Protein AF-A0A0B8T1K9-F1 (afdb_monomer)

Solvent-accessible surface area (backbone atoms only — not comparable to full-atom values): 2839 Å² total; per-residue (Å²): 112,47,81,43,85,49,100,72,27,31,42,37,39,41,70,46,75,57,97,89,40,80,45,77,48,77,49,78,41,70,86,54,56,71,67,63,54,53,50,58,60,60,74,77,110

Mean predicted aligned error: 4.68 Å

Sequence (45 aa):
MIYKLVPHGIEVIFINIVDGVEVIYEDFFDHQDISSIQSQFLKYN

Structure (mmCIF, N/CA/C/O backbone):
data_AF-A0A0B8T1K9-F1
#
_entry.id   AF-A0A0B8T1K9-F1
#
loop_
_atom_site.group_PDB
_atom_site.id
_atom_site.type_symbol
_atom_site.label_atom_id
_atom_site.label_alt_id
_atom_site.label_comp_id
_atom_site.label_asym_id
_atom_site.label_entity_id
_atom_site.label_seq_id
_atom_site.pdbx_PDB_ins_code
_atom_site.Cartn_x
_atom_site.Cartn_y
_atom_site.Cartn_z
_atom_site.occupancy
_atom_site.B_iso_or_equiv
_atom_site.auth_seq_id
_atom_site.auth_comp_id
_atom_site.auth_asym_id
_atom_site.auth_atom_id
_atom_site.pdbx_PDB_model_num
ATOM 1 N N . MET A 1 1 ? 4.842 -2.114 -1.563 1.00 86.81 1 MET A N 1
ATOM 2 C CA . MET A 1 1 ? 3.896 -1.112 -1.037 1.00 86.81 1 MET A CA 1
ATOM 3 C C . MET A 1 1 ? 4.663 -0.153 -0.148 1.00 86.81 1 MET A C 1
ATOM 5 O O . MET A 1 1 ? 5.435 -0.612 0.688 1.00 86.81 1 MET A O 1
ATOM 9 N N . ILE A 1 2 ? 4.500 1.144 -0.377 1.00 90.31 2 ILE A N 1
ATOM 10 C CA . ILE A 1 2 ? 5.129 2.229 0.380 1.00 90.31 2 ILE A CA 1
ATOM 11 C C . ILE A 1 2 ? 4.005 3.005 1.069 1.00 90.31 2 ILE A C 1
ATOM 13 O O . ILE A 1 2 ? 2.974 3.251 0.450 1.00 90.31 2 ILE A O 1
ATOM 17 N N . TYR A 1 3 ? 4.207 3.373 2.334 1.00 90.88 3 TYR A N 1
ATOM 18 C CA . TYR A 1 3 ? 3.255 4.150 3.127 1.00 90.88 3 TYR A CA 1
ATOM 19 C C . TYR A 1 3 ? 3.845 5.507 3.469 1.00 90.88 3 TYR A C 1
ATOM 21 O O . TYR A 1 3 ? 4.988 5.587 3.931 1.00 90.88 3 TYR A O 1
ATOM 29 N N . LYS A 1 4 ? 3.050 6.559 3.310 1.00 90.88 4 LYS A N 1
ATOM 30 C CA . LYS A 1 4 ? 3.449 7.927 3.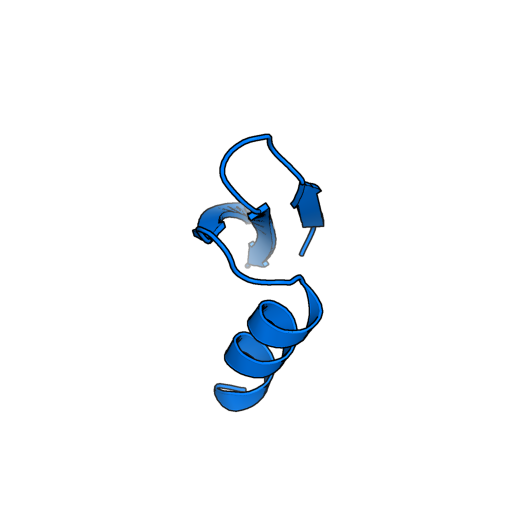619 1.00 90.88 4 LYS A CA 1
ATOM 31 C C . LYS A 1 4 ? 2.361 8.598 4.447 1.00 90.88 4 LYS A C 1
ATOM 33 O O . LYS A 1 4 ? 1.236 8.786 3.997 1.00 90.88 4 LYS A O 1
ATOM 38 N N . LEU A 1 5 ? 2.714 8.948 5.683 1.00 89.81 5 LEU A N 1
ATOM 39 C CA . LEU A 1 5 ? 1.857 9.737 6.564 1.00 89.81 5 LEU A CA 1
ATOM 40 C C . LEU A 1 5 ? 1.798 11.174 6.046 1.00 89.81 5 LEU A C 1
ATOM 42 O O . LEU A 1 5 ? 2.834 11.816 5.856 1.00 89.81 5 LEU A O 1
ATOM 46 N N . VAL A 1 6 ? 0.587 11.675 5.844 1.00 88.88 6 VAL A N 1
ATOM 47 C CA . VAL A 1 6 ? 0.314 13.053 5.428 1.00 88.88 6 VAL A CA 1
ATOM 48 C C . VAL A 1 6 ? -0.667 13.694 6.415 1.00 88.88 6 VAL A C 1
ATOM 50 O O . VAL A 1 6 ? -1.342 12.976 7.151 1.00 88.88 6 VAL A O 1
ATOM 53 N N . PRO A 1 7 ? -0.784 15.034 6.471 1.00 88.50 7 PRO A N 1
ATOM 54 C CA . PRO A 1 7 ? -1.619 15.703 7.475 1.00 88.50 7 PRO A CA 1
ATOM 55 C C . PRO A 1 7 ? -3.086 15.246 7.522 1.00 88.50 7 PRO A C 1
ATOM 57 O O . PRO A 1 7 ? -3.732 15.388 8.555 1.00 88.50 7 PRO A O 1
ATOM 60 N N . HIS A 1 8 ? -3.605 14.704 6.418 1.00 85.19 8 HIS A N 1
ATOM 61 C CA . HIS A 1 8 ? -4.998 14.280 6.289 1.00 85.19 8 HIS A CA 1
ATOM 62 C C . HIS A 1 8 ? -5.200 12.761 6.418 1.00 85.19 8 HIS A C 1
ATOM 64 O O . HIS A 1 8 ? -6.328 12.320 6.584 1.00 85.19 8 HIS A O 1
ATOM 70 N N . GLY A 1 9 ? -4.138 11.949 6.420 1.00 90.94 9 GLY A N 1
ATOM 71 C CA . GLY A 1 9 ? -4.280 10.493 6.403 1.00 90.94 9 GLY A CA 1
ATOM 72 C C . GLY A 1 9 ? -3.014 9.776 5.951 1.00 90.94 9 GLY A C 1
ATOM 73 O O . GLY A 1 9 ? -1.896 10.176 6.292 1.00 90.94 9 GLY A O 1
ATOM 74 N N . ILE A 1 10 ? -3.191 8.704 5.183 1.00 92.75 10 ILE A N 1
ATOM 75 C CA . ILE A 1 10 ? -2.101 7.856 4.698 1.00 92.75 10 ILE A CA 1
ATOM 76 C C . ILE A 1 10 ? -2.217 7.679 3.190 1.00 92.75 10 ILE A C 1
ATOM 78 O O . ILE A 1 10 ? -3.203 7.152 2.687 1.00 92.75 10 ILE A O 1
ATOM 82 N N . GLU A 1 11 ? -1.173 8.093 2.485 1.00 92.75 11 GLU A N 1
ATOM 83 C CA . GLU A 1 11 ? -0.969 7.833 1.061 1.00 92.75 11 GLU A CA 1
ATOM 84 C C . GLU A 1 11 ? -0.247 6.485 0.913 1.00 92.75 11 GLU A C 1
ATOM 86 O O . GLU A 1 11 ? 0.744 6.212 1.610 1.00 92.75 11 GLU A O 1
ATOM 91 N N . VAL A 1 12 ? -0.763 5.621 0.042 1.00 91.88 12 VAL A N 1
ATOM 92 C CA . VAL A 1 12 ? -0.264 4.261 -0.174 1.00 91.88 12 VAL A CA 1
ATOM 93 C C . VAL A 1 12 ? 0.091 4.090 -1.638 1.00 91.88 12 VAL A C 1
ATOM 95 O O . VAL A 1 12 ? -0.760 4.215 -2.512 1.00 91.88 12 VAL A O 1
ATOM 98 N N . ILE A 1 13 ? 1.351 3.749 -1.897 1.00 91.94 13 ILE A N 1
ATOM 99 C CA . ILE A 1 13 ? 1.864 3.542 -3.250 1.00 91.94 13 ILE A CA 1
ATOM 100 C C . ILE A 1 13 ? 2.157 2.054 -3.448 1.00 91.94 13 ILE A C 1
ATOM 102 O O . ILE A 1 13 ? 2.970 1.441 -2.740 1.00 91.94 13 ILE A O 1
ATOM 106 N N . PHE A 1 14 ? 1.508 1.464 -4.443 1.00 89.50 14 PHE A N 1
ATOM 107 C CA . PHE A 1 14 ? 1.745 0.113 -4.926 1.00 89.50 14 PHE A CA 1
ATOM 108 C C . PHE A 1 14 ? 2.584 0.182 -6.187 1.00 89.50 14 PHE A C 1
ATOM 110 O O . PHE A 1 14 ? 2.187 0.791 -7.170 1.00 89.50 14 PHE A O 1
ATOM 117 N N . ILE A 1 15 ? 3.732 -0.481 -6.156 1.00 90.44 15 ILE A N 1
ATOM 118 C CA . ILE A 1 15 ? 4.602 -0.630 -7.316 1.00 90.44 15 ILE A CA 1
ATOM 119 C C . ILE A 1 15 ? 4.622 -2.116 -7.626 1.00 90.44 15 ILE A C 1
ATOM 121 O O . ILE A 1 15 ? 4.983 -2.919 -6.758 1.00 90.44 15 ILE A O 1
ATOM 125 N N . ASN A 1 16 ? 4.192 -2.472 -8.830 1.00 88.69 16 ASN A N 1
ATOM 126 C CA . ASN A 1 16 ? 4.231 -3.836 -9.327 1.00 88.69 16 ASN A CA 1
ATOM 127 C C . ASN A 1 16 ? 4.947 -3.867 -10.677 1.00 88.69 16 ASN A C 1
ATOM 129 O O . ASN A 1 16 ? 4.799 -2.949 -11.477 1.00 88.69 16 ASN A O 1
ATOM 133 N N . ILE A 1 17 ? 5.714 -4.922 -10.933 1.00 89.69 17 ILE A N 1
ATOM 134 C CA . ILE A 1 17 ? 6.370 -5.127 -12.225 1.00 89.69 17 ILE A CA 1
ATOM 135 C C . ILE A 1 17 ? 5.699 -6.327 -12.881 1.00 89.69 17 ILE A C 1
ATOM 137 O O . ILE A 1 17 ? 5.828 -7.451 -12.397 1.00 89.69 17 ILE A O 1
ATOM 141 N N . VAL A 1 18 ? 4.985 -6.083 -13.978 1.00 89.25 18 VAL A N 1
ATOM 142 C CA . VAL A 1 18 ? 4.267 -7.109 -14.744 1.00 89.25 18 VAL A CA 1
ATOM 143 C C . VAL A 1 18 ? 4.832 -7.120 -16.158 1.00 89.25 18 VAL A C 1
ATOM 145 O O . VAL A 1 18 ? 4.814 -6.099 -16.837 1.00 89.25 18 VAL A O 1
ATOM 148 N N . ASP A 1 19 ? 5.399 -8.252 -16.580 1.00 89.94 19 ASP A N 1
ATOM 149 C CA . ASP A 1 19 ? 6.026 -8.434 -17.901 1.00 89.94 19 ASP A CA 1
ATOM 150 C C . ASP A 1 19 ? 7.075 -7.362 -18.265 1.00 89.94 19 ASP A C 1
ATOM 152 O O . ASP A 1 19 ? 7.212 -6.942 -19.412 1.00 89.94 19 ASP A O 1
ATOM 156 N N . GLY A 1 20 ? 7.836 -6.903 -17.267 1.00 90.75 20 GLY A N 1
ATOM 157 C CA . GLY A 1 20 ? 8.856 -5.863 -17.439 1.00 90.75 20 GLY A CA 1
ATOM 158 C C . GLY A 1 20 ? 8.302 -4.437 -17.520 1.00 90.75 20 GLY A C 1
ATOM 159 O O . GLY A 1 20 ? 9.079 -3.499 -17.688 1.00 90.75 20 GLY A O 1
ATOM 160 N N . VAL A 1 21 ? 6.988 -4.260 -17.365 1.00 89.19 21 VAL A N 1
ATOM 161 C CA . VAL A 1 21 ? 6.333 -2.956 -17.249 1.00 89.19 21 VAL A CA 1
ATOM 162 C C . VAL A 1 21 ? 6.115 -2.633 -15.777 1.00 89.19 21 VAL A C 1
ATOM 164 O O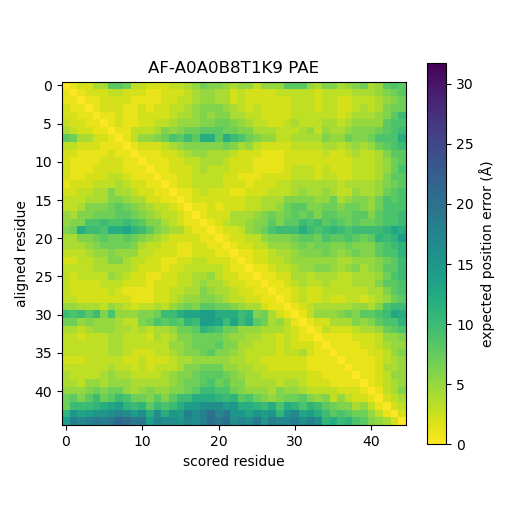 . VAL A 1 21 ? 5.546 -3.428 -15.029 1.00 89.19 21 VAL A O 1
ATOM 167 N N . GLU A 1 22 ? 6.561 -1.450 -15.362 1.00 93.50 22 GLU A N 1
ATOM 168 C CA . GLU A 1 22 ? 6.257 -0.910 -14.041 1.00 93.50 22 GLU A CA 1
ATOM 169 C C . GLU A 1 22 ? 4.836 -0.339 -14.033 1.00 93.50 22 GLU A C 1
ATOM 171 O O . GLU A 1 22 ? 4.488 0.530 -14.835 1.00 93.50 22 GLU A O 1
ATOM 176 N N . VAL A 1 23 ? 4.013 -0.841 -13.119 1.00 90.50 23 VAL A N 1
ATOM 177 C CA . VAL A 1 23 ? 2.660 -0.359 -12.869 1.00 90.50 23 VAL A CA 1
ATOM 178 C C . VA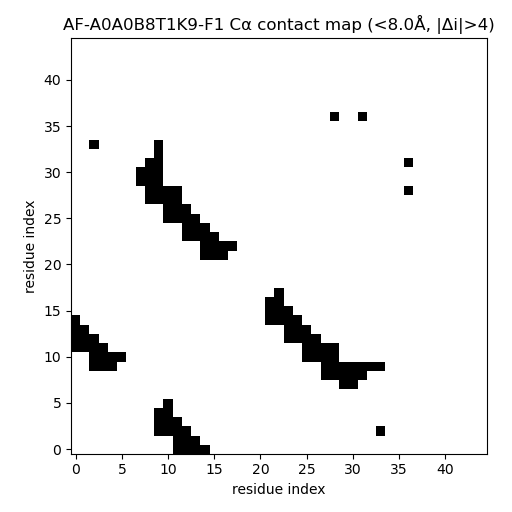L A 1 23 ? 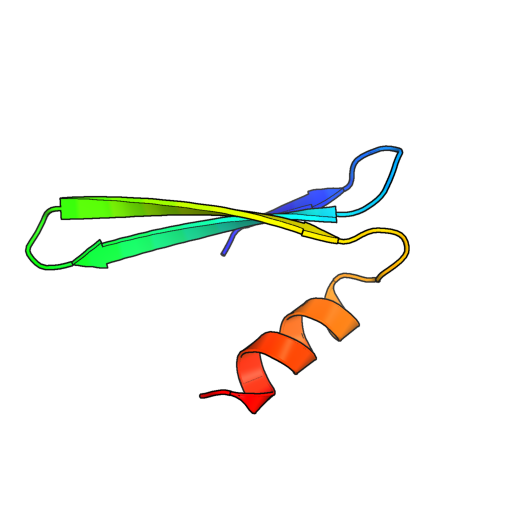2.612 0.216 -11.463 1.00 90.50 23 VAL A C 1
ATOM 180 O O . VAL A 1 23 ? 2.869 -0.484 -10.479 1.00 90.50 23 VAL A O 1
ATOM 183 N N . ILE A 1 24 ? 2.284 1.503 -11.385 1.00 91.50 24 ILE A N 1
ATOM 184 C CA . ILE A 1 24 ? 2.188 2.251 -10.136 1.00 91.50 24 ILE A CA 1
ATOM 185 C C . ILE A 1 24 ? 0.717 2.572 -9.884 1.00 91.50 24 ILE A C 1
ATOM 187 O O . ILE A 1 24 ? 0.057 3.169 -10.735 1.00 91.50 24 ILE A O 1
ATOM 191 N N . TYR A 1 25 ? 0.221 2.185 -8.713 1.00 89.00 25 TYR A N 1
ATOM 192 C CA . TYR A 1 25 ? -1.089 2.584 -8.210 1.00 89.00 25 TYR A CA 1
ATOM 193 C C . TYR A 1 25 ? -0.911 3.378 -6.925 1.00 89.00 25 TYR A C 1
ATOM 195 O O . TYR A 1 25 ? -0.103 3.011 -6.073 1.00 89.00 25 TYR A O 1
ATOM 203 N N . GLU A 1 26 ? -1.683 4.441 -6.779 1.00 90.25 26 GLU A N 1
ATOM 204 C CA . GLU A 1 26 ? -1.703 5.278 -5.587 1.00 90.25 26 GLU A CA 1
ATOM 205 C C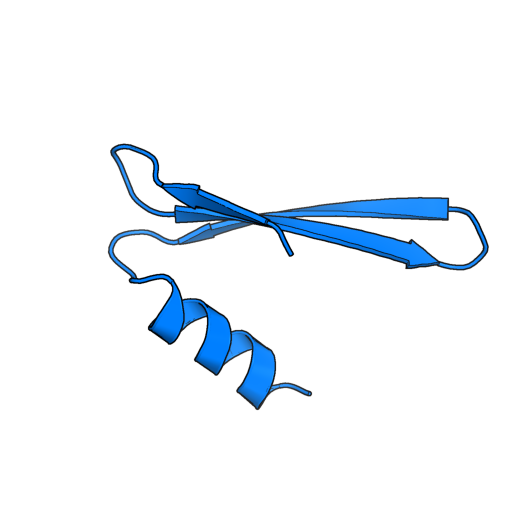 . GLU A 1 26 ? -3.127 5.314 -5.043 1.00 90.25 26 GLU A C 1
ATOM 207 O O . GLU A 1 26 ? -4.083 5.442 -5.810 1.00 90.25 26 GLU A O 1
ATOM 212 N N . ASP A 1 27 ? -3.256 5.165 -3.730 1.00 90.62 27 ASP A N 1
ATOM 213 C CA . ASP A 1 27 ? -4.531 5.250 -3.029 1.00 90.62 27 ASP A CA 1
ATOM 214 C C . ASP A 1 27 ? 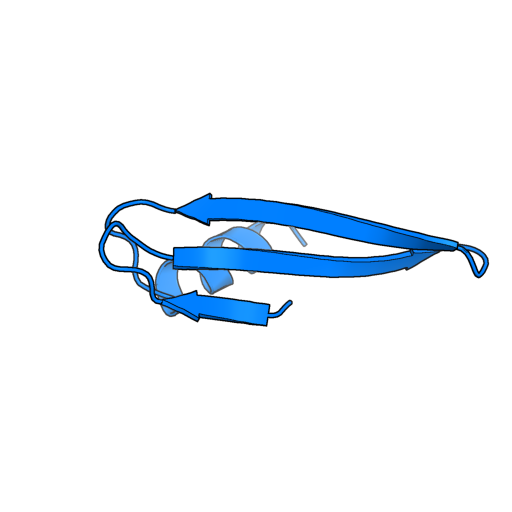-4.363 6.017 -1.712 1.00 90.62 27 ASP A C 1
ATOM 216 O O . ASP A 1 27 ? -3.257 6.117 -1.166 1.00 90.62 27 ASP A O 1
ATOM 220 N N . PHE A 1 28 ? -5.457 6.576 -1.203 1.00 91.94 28 PHE A N 1
ATOM 221 C CA . PHE A 1 28 ? -5.448 7.458 -0.044 1.00 91.94 28 PHE A CA 1
ATOM 222 C C . PHE A 1 28 ? -6.481 7.039 1.002 1.00 91.94 28 PHE A C 1
ATOM 224 O O . PHE A 1 28 ? -7.663 6.857 0.712 1.00 91.94 28 PHE A O 1
ATOM 231 N N . PHE A 1 29 ? -6.023 6.926 2.249 1.00 89.94 29 PHE A N 1
ATOM 232 C CA . PHE A 1 29 ? -6.814 6.448 3.376 1.00 89.94 29 PHE A CA 1
ATOM 233 C C . PHE A 1 29 ? -6.905 7.518 4.465 1.00 89.94 29 PHE A C 1
ATOM 235 O O . PHE A 1 29 ? -5.941 7.776 5.194 1.00 89.94 29 PHE A O 1
ATOM 242 N N . ASP A 1 30 ? -8.093 8.105 4.608 1.00 89.56 30 ASP A N 1
ATOM 243 C CA . ASP A 1 30 ? -8.414 9.049 5.678 1.00 89.56 30 ASP A CA 1
ATOM 244 C C . ASP A 1 30 ? -8.559 8.343 7.028 1.00 89.56 30 ASP A C 1
ATOM 246 O O . ASP A 1 30 ? -9.237 7.321 7.147 1.00 89.56 30 ASP A O 1
ATOM 250 N N . HIS A 1 31 ? -7.965 8.930 8.070 1.00 80.00 31 HIS A N 1
ATOM 251 C CA . HIS A 1 31 ? -8.159 8.551 9.479 1.00 80.00 31 HIS A CA 1
ATOM 252 C C . HIS A 1 31 ? -7.919 7.066 9.841 1.00 80.00 31 HIS A C 1
ATOM 254 O O . HIS A 1 31 ? -8.346 6.625 10.909 1.00 80.00 31 HIS A O 1
ATOM 260 N N . GLN A 1 32 ? -7.225 6.296 8.999 1.00 80.94 32 GLN A N 1
ATOM 261 C CA . GLN A 1 32 ? -6.834 4.911 9.279 1.00 80.94 32 GLN A CA 1
ATOM 262 C C . GLN A 1 32 ? -5.355 4.826 9.656 1.00 80.94 32 GLN A C 1
ATOM 264 O O . GLN A 1 32 ? -4.533 5.598 9.167 1.00 80.94 32 GLN A O 1
ATOM 269 N N . ASP A 1 33 ? -5.006 3.873 10.518 1.00 85.56 33 ASP A N 1
ATOM 270 C CA . AS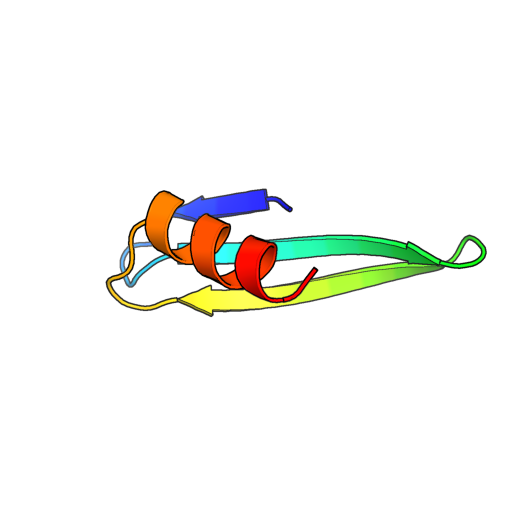P A 1 33 ? -3.612 3.525 10.784 1.00 85.56 33 ASP A CA 1
ATOM 271 C C . ASP A 1 33 ? -3.072 2.517 9.748 1.00 85.56 33 ASP A C 1
ATOM 273 O O . ASP A 1 33 ? -3.824 1.786 9.099 1.00 85.56 33 ASP A O 1
ATOM 277 N N . ILE A 1 34 ? -1.743 2.458 9.611 1.00 86.31 34 ILE A N 1
ATOM 278 C CA . ILE A 1 34 ? -1.060 1.581 8.643 1.00 86.31 34 ILE A CA 1
ATOM 279 C C . ILE A 1 34 ? -1.428 0.103 8.849 1.00 86.31 34 ILE A C 1
ATOM 281 O O . ILE A 1 34 ? -1.594 -0.624 7.870 1.00 86.31 34 ILE A O 1
ATOM 285 N N . SER A 1 35 ? -1.571 -0.355 10.095 1.00 88.00 35 SER A N 1
ATOM 286 C CA . SER A 1 35 ? -1.859 -1.761 10.414 1.00 88.00 35 SER A CA 1
ATOM 287 C C . SER A 1 35 ? -3.252 -2.170 9.932 1.00 88.00 35 SER A C 1
ATOM 289 O O . SER A 1 35 ? -3.435 -3.259 9.381 1.00 88.00 35 SER A O 1
ATOM 291 N N . SER A 1 36 ? -4.232 -1.279 10.090 1.00 87.50 36 SER A N 1
ATOM 292 C CA . SER A 1 36 ? -5.595 -1.455 9.589 1.00 87.50 36 SER A CA 1
ATOM 293 C C . SER A 1 36 ? -5.619 -1.568 8.062 1.00 87.50 36 SER A C 1
ATOM 295 O O . SER A 1 36 ? -6.274 -2.466 7.526 1.00 87.50 36 SER A O 1
ATOM 297 N N . ILE A 1 37 ? -4.849 -0.727 7.367 1.00 87.50 37 ILE A N 1
ATOM 298 C CA . ILE A 1 37 ? -4.706 -0.771 5.905 1.00 87.50 37 ILE A CA 1
ATOM 299 C C . ILE A 1 37 ? -4.037 -2.087 5.471 1.00 87.50 37 ILE A C 1
ATOM 301 O O . ILE A 1 37 ? -4.552 -2.786 4.601 1.00 87.50 37 ILE A O 1
ATOM 305 N N . GLN A 1 38 ? -2.933 -2.490 6.113 1.00 86.00 38 GLN A N 1
ATOM 306 C CA . GLN A 1 38 ? -2.245 -3.762 5.830 1.00 86.00 38 GLN A CA 1
ATOM 307 C C . GLN A 1 38 ? -3.180 -4.972 5.941 1.00 86.00 38 GLN A C 1
ATOM 309 O O . GLN A 1 38 ? -3.182 -5.839 5.066 1.00 86.00 38 GLN A O 1
ATOM 314 N N . SER A 1 39 ? -3.996 -5.016 6.997 1.00 86.62 39 SER A N 1
ATOM 315 C CA . SER A 1 39 ? -4.961 -6.095 7.229 1.00 86.62 39 SER A CA 1
ATOM 316 C C . SER A 1 39 ? -6.028 -6.175 6.132 1.00 86.62 39 SER A C 1
ATOM 318 O O . SER A 1 39 ? -6.394 -7.274 5.715 1.00 86.62 39 SER A O 1
ATOM 320 N N . GLN A 1 40 ? -6.494 -5.031 5.615 1.00 82.69 40 GLN A N 1
ATOM 321 C CA . GLN A 1 40 ? -7.453 -5.003 4.506 1.00 82.69 40 GLN A CA 1
ATOM 322 C C . GLN A 1 40 ? -6.864 -5.648 3.248 1.00 82.69 40 GLN A C 1
ATOM 324 O O . GLN A 1 40 ? -7.513 -6.510 2.667 1.00 82.69 40 GLN A O 1
ATOM 329 N N . PHE A 1 41 ? -5.624 -5.323 2.874 1.00 77.00 41 PHE A N 1
ATOM 330 C CA . PHE A 1 41 ? -4.983 -5.907 1.687 1.00 77.00 41 PHE A CA 1
ATOM 331 C C . PHE A 1 41 ? -4.629 -7.393 1.841 1.00 77.00 41 PHE A C 1
ATOM 333 O O . PHE A 1 41 ? -4.712 -8.148 0.871 1.00 77.00 41 PHE A O 1
ATOM 340 N N . LEU A 1 42 ? -4.269 -7.831 3.051 1.00 76.25 42 LEU A N 1
ATOM 341 C CA . LEU A 1 42 ? -4.002 -9.244 3.349 1.00 76.25 42 LEU A CA 1
ATOM 342 C C . LEU A 1 42 ? -5.273 -10.100 3.359 1.00 76.25 42 LEU A C 1
ATOM 344 O O . LEU A 1 42 ? -5.191 -11.297 3.132 1.00 76.25 42 LEU A O 1
ATOM 348 N N . LYS A 1 43 ? -6.448 -9.516 3.619 1.00 68.50 43 LYS A N 1
ATOM 349 C CA . LYS A 1 43 ? -7.721 -10.257 3.636 1.00 68.50 43 LYS A CA 1
ATOM 350 C C . LYS A 1 43 ? -8.222 -10.669 2.251 1.00 68.50 43 LYS A C 1
ATOM 352 O O . LYS A 1 43 ? -9.108 -11.516 2.171 1.00 68.50 43 LYS A O 1
ATOM 357 N N . TYR A 1 44 ? -7.709 -10.042 1.195 1.00 56.41 44 TYR A N 1
ATOM 358 C CA . TYR A 1 44 ? -8.139 -10.266 -0.188 1.00 56.41 44 TYR A CA 1
ATOM 359 C C . TYR A 1 44 ? -7.119 -11.055 -1.032 1.00 56.41 44 TYR A C 1
ATOM 361 O O . TYR A 1 44 ? -7.347 -11.212 -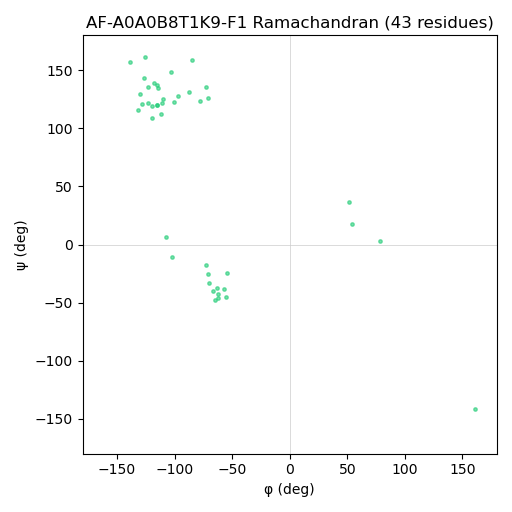2.230 1.00 56.41 44 TYR A O 1
ATOM 369 N N . ASN A 1 45 ? -6.034 -11.563 -0.429 1.00 48.88 45 ASN A N 1
ATOM 370 C CA . ASN A 1 45 ? -5.050 -12.468 -1.049 1.00 48.88 45 ASN A CA 1
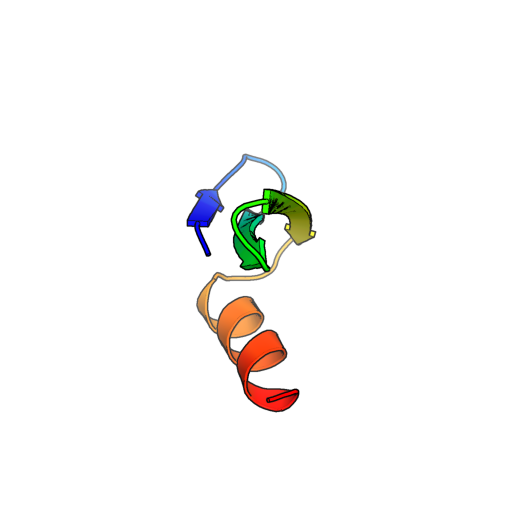ATOM 371 C C . ASN A 1 45 ? -4.925 -13.762 -0.240 1.00 48.88 45 ASN A C 1
ATOM 373 O O . ASN A 1 45 ? -4.635 -14.806 -0.861 1.00 48.88 45 ASN A O 1
#

pLDDT: mean 86.31, std 8.72, range [48.88, 93.5]

Secondary structure (DSSP, 8-state):
-EEEEETTEEEEEEEEEETTEEEEEEEEEET--HHHHHHHHHTT-

Radius of gyration: 11.76 Å; Cα contacts (8 Å, |Δi|>4): 59; chains: 1; bounding box: 17×28×29 Å

Organism: NCBI:txid1229276

Foldseek 3Di:
DDWDDDPFFIKDWDWDQDPNDTDIDIDTDGPDDPVVVVVVVVVVD

Nearest PDB structures (foldseek):
  2qm4-assembly2_D  TM=5.986E-01  e=2.339E+00  Homo sapiens
  3rwr-assembly1_H  TM=6.394E-01  e=2.677E+00  Homo sapiens
  7lt3-assembly1_H  TM=6.052E-01  e=2.186E+00  Homo sapiens
  3w03-assembly1_B  TM=6.223E-01  e=2.677E+00  Homo sapiens
  8fl0-assembly1_LE  TM=4.094E-01  e=8.483E-01  Homo sapiens